Protein AF-A0A0S8IQ52-F1 (afdb_monomer_lite)

Secondary structure (DSSP, 8-state):
--HHHHIIIIIIIIIIS----HHHHHHHHHHHHHHTT--TT-----TT-TT-HHHHHHHHTT-

Radius of gyration: 14.24 Å; chains: 1; bounding box: 25×23×42 Å

Structure (mmCIF, N/CA/C/O backbone):
data_AF-A0A0S8IQ52-F1
#
_entry.id   AF-A0A0S8IQ52-F1
#
loop_
_atom_site.group_PDB
_atom_site.id
_atom_site.type_symbol
_atom_site.label_atom_id
_atom_site.label_alt_id
_atom_site.label_comp_id
_atom_site.label_asym_id
_atom_site.label_entity_id
_atom_site.label_seq_id
_atom_site.pdbx_PDB_ins_code
_atom_site.Cartn_x
_atom_site.Cartn_y
_atom_site.Cartn_z
_atom_site.occupancy
_atom_site.B_iso_or_equiv
_atom_site.auth_seq_id
_atom_site.auth_comp_id
_atom_site.auth_asym_id
_atom_site.auth_atom_id
_atom_site.pdbx_PDB_model_num
ATOM 1 N N . MET A 1 1 ? -1.391 -13.717 -29.984 1.00 58.62 1 MET A N 1
ATOM 2 C CA . MET A 1 1 ? -0.592 -12.520 -29.668 1.00 58.62 1 MET A CA 1
ATOM 3 C C . MET A 1 1 ? -0.938 -12.167 -28.237 1.00 58.62 1 MET A C 1
ATOM 5 O O . MET A 1 1 ? -2.036 -11.680 -27.988 1.00 58.62 1 MET A O 1
ATOM 9 N N . ASP A 1 2 ? -0.070 -12.529 -27.298 1.00 80.12 2 ASP A N 1
ATOM 10 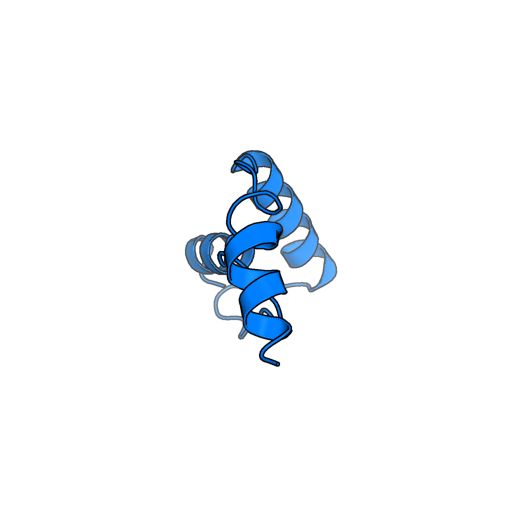C CA . ASP A 1 2 ? -0.341 -12.395 -25.863 1.00 80.12 2 ASP A CA 1
ATOM 11 C C . ASP A 1 2 ? 0.265 -11.083 -25.369 1.00 80.12 2 ASP A C 1
ATOM 13 O O . ASP A 1 2 ? 1.170 -11.072 -24.542 1.00 80.12 2 ASP A O 1
ATOM 17 N N . TRP A 1 3 ? -0.232 -9.969 -25.912 1.00 81.31 3 TRP A N 1
ATOM 18 C CA . TRP A 1 3 ? 0.264 -8.610 -25.652 1.00 81.31 3 TRP A CA 1
ATOM 19 C C . TRP A 1 3 ? 0.422 -8.298 -24.152 1.00 81.31 3 TRP A C 1
ATOM 21 O O . TRP A 1 3 ? 1.285 -7.518 -23.756 1.00 81.31 3 TRP A O 1
ATOM 31 N N . PHE A 1 4 ? -0.398 -8.925 -23.302 1.00 78.44 4 PHE A N 1
ATOM 32 C CA . PHE A 1 4 ? -0.332 -8.766 -21.853 1.00 78.44 4 PHE A CA 1
ATOM 33 C C . PHE A 1 4 ? 0.924 -9.406 -21.248 1.00 78.44 4 PHE A C 1
ATOM 35 O O . PHE A 1 4 ? 1.481 -8.851 -20.308 1.00 78.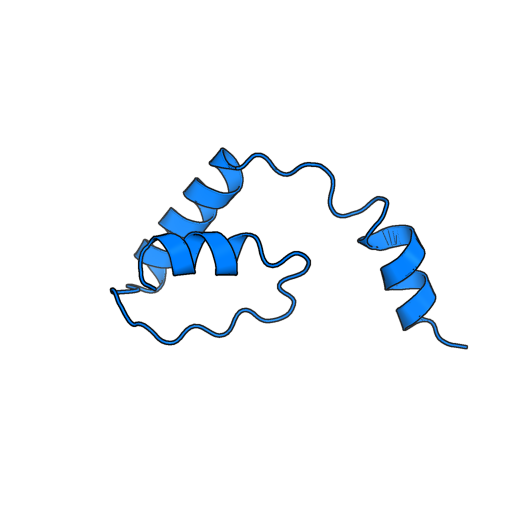44 4 PHE A O 1
ATOM 42 N N . LYS A 1 5 ? 1.402 -10.535 -21.784 1.00 72.44 5 LYS A N 1
ATOM 43 C CA . LYS A 1 5 ? 2.632 -11.186 -21.312 1.00 72.44 5 LYS A CA 1
ATOM 44 C C . LYS A 1 5 ? 3.842 -10.323 -21.637 1.00 72.44 5 LYS A C 1
ATOM 46 O O . LYS A 1 5 ? 4.617 -10.014 -20.747 1.00 72.44 5 LYS A O 1
ATOM 51 N N . GLU A 1 6 ? 3.936 -9.822 -22.867 1.00 72.88 6 GLU A N 1
ATOM 52 C CA . GLU A 1 6 ? 5.027 -8.931 -23.294 1.00 72.88 6 GLU A CA 1
ATOM 53 C C . GLU A 1 6 ? 5.073 -7.633 -22.463 1.00 72.88 6 GLU A C 1
ATOM 55 O O . GLU A 1 6 ? 6.136 -7.211 -22.003 1.00 72.88 6 GLU A O 1
ATOM 60 N N . LEU A 1 7 ? 3.909 -7.032 -22.189 1.00 72.75 7 LEU A N 1
ATOM 61 C CA . LEU A 1 7 ? 3.803 -5.833 -21.355 1.00 72.75 7 LEU A CA 1
ATOM 62 C C . LEU A 1 7 ? 4.264 -6.070 -19.905 1.00 72.75 7 LEU A C 1
ATOM 64 O O . LEU A 1 7 ? 4.911 -5.200 -19.309 1.00 72.75 7 LEU A O 1
ATOM 68 N N . TYR A 1 8 ? 3.893 -7.208 -19.314 1.00 69.75 8 TYR A N 1
ATOM 69 C CA . TYR A 1 8 ? 4.150 -7.481 -17.901 1.00 69.75 8 TYR A CA 1
ATOM 70 C C . TYR A 1 8 ? 5.514 -8.138 -17.642 1.00 69.75 8 TYR A C 1
ATOM 72 O O . TYR A 1 8 ? 6.184 -7.721 -16.696 1.00 69.75 8 TYR A O 1
ATOM 80 N N . ASP A 1 9 ? 5.963 -9.070 -18.484 1.00 66.31 9 ASP A N 1
ATOM 81 C CA . ASP A 1 9 ? 7.187 -9.854 -18.271 1.00 66.31 9 ASP A CA 1
ATOM 82 C C . ASP A 1 9 ? 8.468 -9.046 -18.546 1.00 66.31 9 ASP A C 1
ATOM 84 O O . ASP A 1 9 ? 9.411 -9.096 -17.752 1.00 66.31 9 ASP A O 1
ATOM 88 N N . GLU A 1 10 ? 8.520 -8.264 -19.631 1.00 61.19 10 GLU A N 1
ATOM 89 C CA . GLU A 1 10 ? 9.751 -7.556 -20.022 1.00 61.19 10 GLU A CA 1
ATOM 90 C C . GLU A 1 10 ? 9.776 -6.083 -19.616 1.00 61.19 10 GLU A C 1
ATOM 92 O O . GLU A 1 10 ? 10.795 -5.598 -19.127 1.00 61.19 10 GLU A O 1
ATOM 97 N N . PHE A 1 11 ? 8.674 -5.350 -19.776 1.00 60.19 11 PHE A N 1
ATOM 98 C CA . PHE A 1 11 ? 8.692 -3.901 -19.560 1.00 60.19 11 PHE A CA 1
ATOM 99 C C . PHE A 1 11 ? 8.329 -3.511 -18.122 1.00 60.19 11 PHE A C 1
ATOM 101 O O . PHE A 1 11 ? 9.074 -2.784 -17.461 1.00 60.19 11 PHE A O 1
ATOM 108 N N . ARG A 1 12 ? 7.208 -4.010 -17.581 1.00 62.25 12 ARG A N 1
ATOM 109 C CA . ARG A 1 12 ? 6.768 -3.613 -16.232 1.00 62.25 12 ARG A CA 1
ATOM 110 C C . ARG A 1 12 ? 7.601 -4.220 -15.110 1.00 62.25 12 ARG A C 1
ATOM 112 O O . ARG A 1 12 ? 7.996 -3.473 -14.220 1.00 62.25 12 ARG A O 1
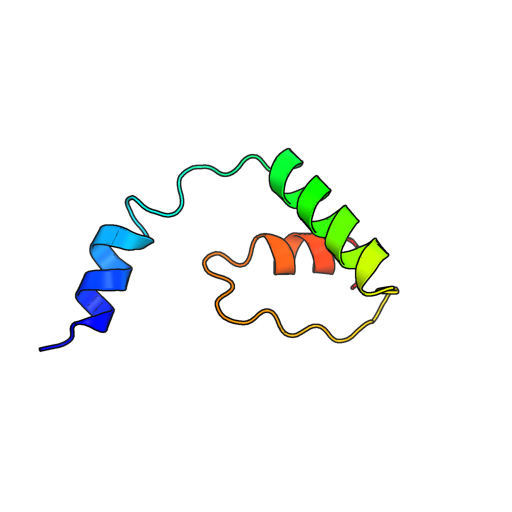ATOM 119 N N . MET A 1 13 ? 7.874 -5.525 -15.133 1.00 59.34 13 MET A N 1
ATOM 120 C CA . MET A 1 13 ? 8.592 -6.186 -14.032 1.00 59.34 13 MET A CA 1
ATOM 121 C C . MET A 1 13 ? 10.092 -5.870 -14.011 1.00 59.34 13 MET A C 1
ATOM 123 O O . MET A 1 13 ? 10.651 -5.668 -12.938 1.00 59.34 13 MET A O 1
ATOM 127 N N . LYS A 1 14 ? 10.742 -5.771 -15.178 1.00 58.91 14 LYS A N 1
ATOM 128 C CA . LYS A 1 14 ? 12.193 -5.520 -15.278 1.00 58.91 14 LYS A CA 1
ATOM 129 C C . LYS A 1 14 ? 12.584 -4.038 -15.273 1.00 58.91 14 LYS A C 1
ATOM 131 O O . LYS A 1 14 ? 13.657 -3.714 -14.773 1.00 58.91 14 LYS A O 1
ATOM 136 N N . HIS A 1 15 ? 11.746 -3.147 -15.814 1.00 59.06 15 HIS A N 1
ATOM 137 C CA . HIS A 1 15 ? 12.097 -1.729 -16.000 1.00 59.06 15 HIS A CA 1
ATOM 138 C C . HIS A 1 15 ? 11.146 -0.734 -15.313 1.00 59.06 15 HIS A C 1
ATOM 140 O O . HIS A 1 15 ? 11.536 0.410 -15.088 1.00 59.06 15 HIS A O 1
ATOM 146 N N . GLY A 1 16 ? 9.918 -1.138 -14.966 1.00 59.00 16 GLY A N 1
ATOM 147 C CA . GLY A 1 16 ? 8.886 -0.241 -14.424 1.00 59.00 16 GLY A CA 1
ATOM 148 C C . GLY A 1 16 ? 8.865 -0.114 -12.898 1.00 59.00 16 GLY A C 1
ATOM 149 O O . GLY A 1 16 ? 8.554 0.955 -12.377 1.00 59.00 16 GLY A O 1
ATOM 150 N N . PHE A 1 17 ? 9.226 -1.176 -12.173 1.00 59.34 17 PHE A N 1
ATOM 151 C CA . PHE A 1 17 ? 9.305 -1.187 -10.707 1.00 59.34 17 PHE A CA 1
ATOM 152 C C . PHE A 1 17 ? 10.762 -1.208 -10.243 1.00 59.34 17 PHE A C 1
ATOM 154 O O . PHE A 1 17 ? 11.214 -2.166 -9.620 1.00 59.34 17 PHE A O 1
ATOM 161 N N . GLY A 1 18 ? 11.517 -0.145 -10.541 1.00 64.44 18 GLY A N 1
ATOM 162 C CA . GLY A 1 18 ? 12.796 0.086 -9.859 1.00 64.44 18 GLY A CA 1
ATOM 163 C C . GLY A 1 18 ? 12.629 0.042 -8.330 1.00 64.44 18 GLY A C 1
ATOM 164 O O . GLY A 1 18 ? 11.507 0.063 -7.824 1.00 64.44 18 GLY A O 1
ATOM 165 N N . ALA A 1 19 ? 13.728 -0.012 -7.573 1.00 72.38 19 ALA A N 1
ATOM 166 C CA . ALA A 1 19 ? 13.670 -0.063 -6.110 1.00 72.38 19 ALA A CA 1
ATOM 167 C C . ALA A 1 19 ? 13.017 1.213 -5.535 1.00 72.38 19 ALA A C 1
ATOM 169 O O . ALA A 1 19 ? 13.686 2.217 -5.291 1.00 72.38 19 ALA A O 1
ATOM 170 N N . ILE A 1 20 ? 11.693 1.193 -5.355 1.00 85.81 20 ILE A N 1
ATOM 171 C CA . ILE A 1 20 ? 10.945 2.262 -4.696 1.00 85.81 20 ILE A CA 1
ATOM 172 C C . ILE A 1 20 ? 11.359 2.246 -3.221 1.00 85.81 20 ILE A C 1
ATOM 174 O O . ILE A 1 20 ? 11.179 1.217 -2.569 1.00 85.81 20 ILE A O 1
ATOM 178 N N . PRO A 1 21 ? 11.886 3.356 -2.671 1.00 90.44 21 PRO A N 1
ATOM 179 C CA . PRO A 1 21 ? 12.282 3.396 -1.271 1.00 90.44 21 PRO A CA 1
ATOM 180 C C . PRO A 1 21 ? 11.097 3.128 -0.345 1.00 90.44 21 PRO A C 1
ATOM 182 O O . PRO A 1 21 ? 9.999 3.656 -0.555 1.00 90.44 21 PRO A O 1
ATOM 185 N N . GLU A 1 22 ? 11.330 2.375 0.727 1.00 92.06 22 GLU A N 1
ATOM 186 C CA . GLU A 1 22 ? 10.305 2.075 1.732 1.00 92.06 22 GLU A CA 1
ATOM 187 C C . GLU A 1 22 ? 9.697 3.356 2.319 1.00 92.06 22 GLU A C 1
ATOM 189 O O . GLU A 1 22 ? 8.486 3.438 2.503 1.00 92.06 22 GLU A O 1
ATOM 194 N N . GLN A 1 23 ? 10.501 4.411 2.494 1.00 96.25 23 GLN A N 1
ATOM 195 C CA . GLN A 1 23 ? 10.047 5.706 3.014 1.00 96.25 23 GLN A CA 1
ATOM 196 C C . GLN A 1 23 ? 9.041 6.397 2.087 1.00 96.25 23 GLN A C 1
ATOM 198 O O . GLN A 1 23 ? 8.157 7.107 2.563 1.00 96.25 23 GLN A O 1
ATOM 203 N N . ARG A 1 24 ? 9.158 6.208 0.766 1.00 96.12 24 ARG A N 1
ATOM 204 C CA . ARG A 1 24 ? 8.161 6.724 -0.181 1.00 96.12 24 ARG A CA 1
ATOM 205 C C . ARG A 1 24 ? 6.846 5.966 -0.015 1.00 96.12 24 ARG A C 1
ATOM 207 O O . ARG A 1 24 ? 5.800 6.599 0.037 1.00 96.12 24 ARG A O 1
ATOM 214 N N . THR A 1 25 ? 6.907 4.640 0.110 1.00 96.06 25 THR A N 1
ATOM 215 C CA . THR A 1 25 ? 5.717 3.812 0.349 1.00 96.06 25 THR A CA 1
ATOM 216 C C . THR A 1 25 ? 5.029 4.188 1.656 1.00 96.06 25 THR A C 1
ATOM 218 O O . THR A 1 25 ? 3.822 4.394 1.642 1.00 96.06 25 THR A O 1
ATOM 221 N N . ALA A 1 26 ? 5.782 4.370 2.744 1.00 98.00 26 ALA A N 1
ATOM 222 C CA . ALA A 1 26 ? 5.230 4.786 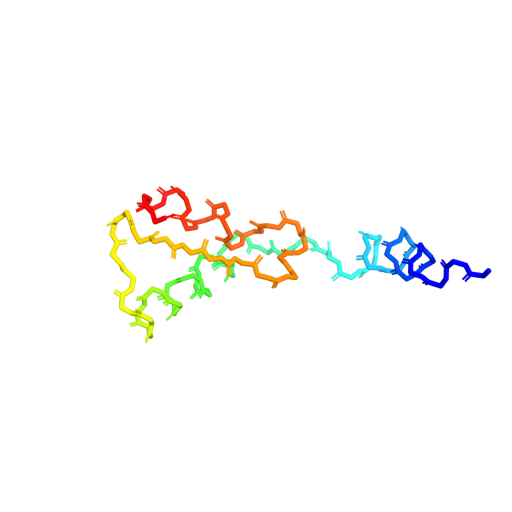4.031 1.00 98.00 26 ALA A CA 1
ATOM 223 C C . ALA A 1 26 ? 4.462 6.113 3.928 1.00 98.00 26 ALA A C 1
ATOM 225 O O . ALA A 1 26 ? 3.304 6.162 4.321 1.00 98.00 26 ALA A O 1
ATOM 226 N N . ARG A 1 27 ? 5.052 7.147 3.305 1.00 98.50 27 ARG A N 1
ATOM 227 C CA . ARG A 1 27 ? 4.394 8.457 3.116 1.00 98.50 27 ARG A CA 1
ATOM 228 C C . ARG A 1 27 ? 3.127 8.379 2.269 1.00 98.50 27 ARG A C 1
ATOM 230 O O . ARG A 1 27 ? 2.156 9.073 2.539 1.00 98.50 27 ARG A O 1
ATOM 237 N N . GLU A 1 28 ? 3.147 7.568 1.215 1.00 98.00 28 GLU A N 1
ATOM 238 C CA . GLU A 1 28 ? 1.969 7.373 0.368 1.00 98.00 28 GLU A CA 1
ATOM 239 C C . GLU A 1 28 ? 0.862 6.624 1.123 1.00 98.00 28 GLU A C 1
ATOM 241 O O . GLU A 1 28 ? -0.304 6.970 0.974 1.00 98.00 28 GLU A O 1
ATOM 246 N N . VAL A 1 29 ? 1.209 5.645 1.967 1.00 98.38 29 VAL A N 1
ATOM 247 C CA . VAL A 1 29 ? 0.232 4.982 2.841 1.00 98.38 29 VAL A CA 1
ATOM 248 C C . VAL A 1 29 ? -0.286 5.923 3.927 1.00 98.38 29 VAL A C 1
ATOM 250 O O . VAL A 1 29 ? -1.482 5.897 4.185 1.00 98.38 29 VAL A O 1
ATOM 253 N N . ASP A 1 30 ? 0.552 6.783 4.516 1.00 98.62 30 ASP A N 1
ATOM 254 C CA . ASP A 1 30 ? 0.107 7.805 5.479 1.00 98.62 30 ASP A CA 1
ATOM 255 C C . ASP A 1 30 ? -0.999 8.677 4.870 1.00 98.62 30 ASP A C 1
ATOM 257 O O . ASP A 1 30 ? -2.069 8.816 5.459 1.00 98.62 30 ASP A O 1
ATOM 261 N N . PHE A 1 31 ? -0.776 9.166 3.646 1.00 98.75 31 PHE A N 1
ATOM 262 C CA . PHE A 1 31 ? -1.767 9.935 2.895 1.00 98.75 31 PHE A CA 1
ATOM 263 C C . PHE A 1 31 ? -3.064 9.146 2.660 1.00 98.75 31 PHE A C 1
ATOM 265 O O . PHE A 1 31 ? -4.151 9.665 2.887 1.00 98.75 31 PHE A O 1
ATOM 272 N N . LEU A 1 32 ? -2.976 7.877 2.243 1.00 98.19 32 LEU A N 1
ATOM 273 C CA . LEU A 1 32 ? -4.167 7.046 2.022 1.00 98.19 32 LEU A CA 1
ATOM 274 C C . LEU A 1 32 ? -4.956 6.795 3.312 1.00 98.19 32 LEU A C 1
ATOM 276 O O . LEU A 1 32 ? -6.184 6.789 3.281 1.00 98.19 32 LEU A O 1
ATOM 280 N N . VAL A 1 33 ? -4.267 6.573 4.433 1.00 98.44 33 VAL A N 1
ATOM 281 C CA . VAL A 1 33 ? -4.903 6.360 5.739 1.00 98.44 33 VAL A CA 1
ATOM 282 C C . VAL A 1 33 ? -5.650 7.612 6.188 1.00 98.44 33 VAL A C 1
ATOM 284 O O . VAL A 1 33 ? -6.781 7.494 6.655 1.00 98.44 33 VAL A O 1
ATOM 287 N N . GLU A 1 34 ? -5.048 8.789 6.011 1.00 98.50 34 GLU A N 1
ATOM 288 C CA . GLU A 1 34 ? -5.662 10.074 6.347 1.00 98.50 34 GLU A CA 1
ATOM 289 C C . GLU A 1 34 ? -6.887 10.363 5.468 1.00 98.50 34 GLU A C 1
ATOM 291 O O . GLU A 1 34 ? -7.997 10.506 5.981 1.00 98.50 34 GLU A O 1
ATOM 296 N N . GLU A 1 35 ? -6.717 10.368 4.146 1.00 98.56 35 GLU A N 1
ATOM 297 C CA . GLU A 1 35 ? -7.762 10.789 3.202 1.00 98.56 35 GLU A CA 1
ATOM 298 C C . GLU A 1 35 ? -8.954 9.828 3.139 1.00 98.56 35 GLU A C 1
ATOM 300 O O . GLU A 1 35 ? -10.090 10.241 2.904 1.00 98.56 35 GLU A O 1
ATOM 305 N N . LEU A 1 36 ? -8.713 8.531 3.344 1.00 97.88 36 LEU A N 1
ATOM 306 C CA . LEU A 1 36 ? -9.767 7.514 3.344 1.00 97.88 36 LEU A CA 1
ATOM 307 C C . LEU A 1 36 ? -10.263 7.186 4.758 1.00 97.88 36 LEU A C 1
ATOM 309 O O . LEU A 1 36 ? -11.107 6.301 4.914 1.00 97.88 36 LEU A O 1
ATOM 313 N N . ALA A 1 37 ? -9.742 7.878 5.778 1.00 98.00 37 ALA A N 1
ATOM 314 C CA . ALA A 1 37 ? -10.034 7.657 7.191 1.00 98.00 37 ALA A CA 1
ATOM 315 C C . ALA A 1 37 ? -9.919 6.177 7.612 1.00 98.00 37 ALA A C 1
ATOM 317 O O . ALA A 1 37 ? -10.727 5.67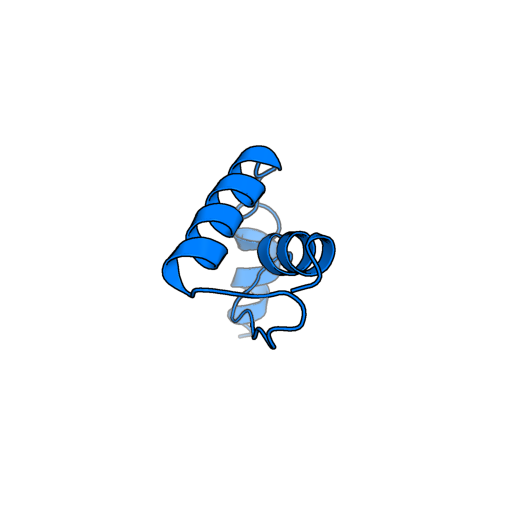7 8.403 1.00 98.00 37 ALA A O 1
ATOM 318 N N . LEU A 1 38 ? -8.919 5.462 7.082 1.00 98.31 38 LEU A N 1
ATOM 319 C CA . LEU A 1 38 ? -8.738 4.034 7.344 1.00 98.31 38 LEU A CA 1
ATOM 320 C C . LEU A 1 38 ? -8.414 3.801 8.819 1.00 98.31 38 LEU A C 1
ATOM 322 O O . LEU A 1 38 ? -7.571 4.470 9.410 1.00 98.31 38 LEU A O 1
ATOM 326 N N . GLN A 1 39 ? -9.085 2.814 9.396 1.00 98.00 39 GLN A N 1
ATOM 327 C CA . GLN A 1 39 ? -8.883 2.369 10.771 1.00 98.00 39 GLN A CA 1
ATOM 328 C C . GLN A 1 39 ? -8.305 0.953 10.785 1.00 98.00 39 GLN A C 1
ATOM 330 O O . GLN A 1 39 ? -8.384 0.229 9.786 1.00 98.00 39 GLN A O 1
ATOM 335 N N . GLU A 1 40 ? -7.791 0.526 11.936 1.00 97.38 40 GLU A N 1
ATOM 336 C CA . GLU A 1 40 ? -7.456 -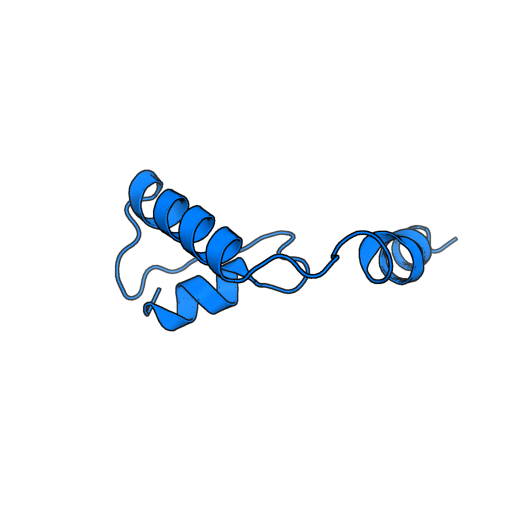0.881 12.163 1.00 97.38 40 GLU A CA 1
ATOM 337 C C . GLU A 1 40 ? -8.649 -1.777 11.768 1.00 97.38 40 GLU A C 1
ATOM 339 O O . GLU A 1 40 ? -9.802 -1.485 12.099 1.00 97.38 40 GLU A O 1
ATOM 344 N N . ARG A 1 41 ? -8.374 -2.874 11.054 1.00 96.81 41 ARG A N 1
ATOM 345 C CA . ARG A 1 41 ? -9.343 -3.848 10.516 1.00 96.81 41 ARG A CA 1
ATOM 346 C C . ARG A 1 41 ? -10.219 -3.348 9.362 1.00 96.81 41 ARG A C 1
ATOM 348 O O . ARG A 1 41 ? -11.200 -4.023 9.024 1.00 96.81 41 ARG A O 1
ATOM 355 N N . SER A 1 42 ? -9.904 -2.207 8.749 1.00 97.62 42 SER A N 1
ATOM 356 C CA . SER A 1 42 ? -10.595 -1.781 7.523 1.00 97.62 42 SER A CA 1
ATOM 357 C C . SER A 1 42 ? -10.379 -2.802 6.410 1.00 97.62 42 SER A C 1
ATOM 359 O O . SER A 1 42 ? -9.285 -3.297 6.212 1.00 97.62 42 SER A O 1
ATOM 361 N N . LYS A 1 43 ? -11.412 -3.116 5.626 1.00 97.00 43 LYS A N 1
ATOM 362 C CA . LYS A 1 43 ? -11.245 -4.029 4.486 1.00 97.00 43 LYS A CA 1
ATOM 363 C C . LYS A 1 43 ? -10.851 -3.231 3.250 1.00 97.00 43 LYS A C 1
ATOM 365 O O . LYS A 1 43 ? -11.680 -2.497 2.719 1.00 97.00 43 LYS A O 1
ATOM 370 N N . VAL A 1 44 ? -9.614 -3.400 2.789 1.00 96.88 44 VAL A N 1
ATOM 371 C CA . VAL A 1 44 ? -9.067 -2.685 1.627 1.00 96.88 44 VAL A CA 1
ATOM 372 C C . VAL A 1 44 ? -8.891 -3.631 0.439 1.00 96.88 44 VAL A C 1
ATOM 374 O O . VAL A 1 44 ? -8.429 -4.761 0.589 1.00 96.88 44 VAL A O 1
ATOM 377 N N . LEU A 1 45 ? -9.257 -3.158 -0.754 1.00 96.88 45 LEU A N 1
ATOM 378 C CA . LEU A 1 45 ? -8.980 -3.819 -2.028 1.00 96.88 45 LEU A CA 1
ATOM 379 C C . LEU A 1 45 ? -8.015 -2.951 -2.844 1.00 96.88 45 LEU A C 1
ATOM 381 O O . LEU A 1 45 ? -8.402 -1.897 -3.341 1.00 96.88 45 LEU A O 1
ATOM 385 N N . ASP A 1 46 ? -6.775 -3.411 -2.996 1.00 95.69 46 ASP A N 1
ATOM 386 C CA . ASP A 1 46 ? -5.738 -2.748 -3.798 1.00 95.69 46 ASP A CA 1
ATOM 387 C C . ASP A 1 46 ? -5.745 -3.303 -5.232 1.00 95.69 46 ASP A C 1
ATOM 389 O O . ASP A 1 46 ? -5.263 -4.408 -5.509 1.00 95.69 46 ASP A O 1
ATOM 393 N N . LEU A 1 47 ? -6.364 -2.560 -6.152 1.00 94.94 47 LEU A N 1
ATOM 394 C CA . LEU A 1 47 ? -6.459 -2.934 -7.562 1.00 94.94 47 LEU A CA 1
ATOM 395 C C . LEU A 1 47 ? -5.239 -2.443 -8.339 1.00 94.94 47 LEU A C 1
ATOM 397 O O . LEU A 1 47 ? -4.832 -1.293 -8.226 1.00 94.94 47 LEU A O 1
ATOM 401 N N . PHE A 1 48 ? -4.711 -3.310 -9.208 1.00 86.94 48 PHE A N 1
ATOM 402 C CA . PHE A 1 48 ? -3.479 -3.056 -9.967 1.00 86.94 48 PHE A CA 1
ATOM 403 C C . PHE A 1 48 ? -2.245 -2.837 -9.074 1.00 86.94 48 PHE A C 1
ATOM 405 O O . PHE A 1 48 ? -1.319 -2.122 -9.455 1.00 86.94 48 PHE A O 1
ATOM 412 N N . CYS A 1 49 ? -2.208 -3.522 -7.929 1.00 89.69 49 CYS A N 1
ATOM 413 C CA . CYS A 1 49 ? -1.228 -3.356 -6.851 1.00 89.69 49 CYS A CA 1
ATOM 414 C C . CYS A 1 49 ? 0.245 -3.608 -7.232 1.00 89.69 49 CYS A C 1
ATOM 416 O O . CYS A 1 49 ? 1.157 -3.308 -6.457 1.00 89.69 49 CYS A O 1
ATOM 418 N N . GLY A 1 50 ? 0.516 -4.162 -8.418 1.00 86.69 50 GLY A N 1
ATOM 419 C CA . GLY A 1 50 ? 1.869 -4.480 -8.870 1.00 86.69 50 GLY A CA 1
ATOM 420 C C . GLY A 1 50 ? 2.549 -5.456 -7.911 1.00 86.69 50 GLY A C 1
ATOM 421 O O . GLY A 1 50 ? 2.086 -6.577 -7.738 1.00 86.69 50 GLY A O 1
ATOM 422 N N . THR A 1 51 ? 3.638 -5.023 -7.274 1.00 86.25 51 THR A N 1
ATOM 423 C CA . THR A 1 51 ? 4.347 -5.811 -6.251 1.00 86.25 51 THR A CA 1
ATOM 424 C C . THR A 1 51 ? 3.656 -5.816 -4.881 1.00 86.25 51 THR A C 1
ATOM 426 O O . THR A 1 51 ? 4.122 -6.491 -3.969 1.00 86.25 51 THR A O 1
ATOM 429 N N . GLY A 1 52 ? 2.562 -5.066 -4.710 1.00 92.50 52 GLY A N 1
ATOM 430 C CA . GLY A 1 52 ? 1.771 -5.030 -3.478 1.00 92.50 52 GLY A CA 1
ATOM 431 C C . GLY A 1 52 ? 2.366 -4.172 -2.360 1.00 92.50 52 GLY A C 1
ATOM 432 O O . GLY A 1 52 ? 2.018 -4.365 -1.198 1.00 92.50 52 GLY A O 1
ATOM 433 N N . ARG A 1 53 ? 3.268 -3.231 -2.673 1.00 93.94 53 ARG A N 1
ATOM 434 C CA . ARG A 1 53 ? 3.985 -2.438 -1.653 1.00 93.94 53 ARG A CA 1
ATOM 435 C C . ARG A 1 53 ? 3.060 -1.667 -0.704 1.00 93.94 53 ARG A C 1
ATOM 437 O O . ARG A 1 53 ? 3.365 -1.580 0.481 1.00 93.94 53 ARG A O 1
ATOM 444 N N . HIS A 1 54 ? 1.937 -1.140 -1.198 1.00 96.38 54 HIS A N 1
ATOM 445 C CA . HIS A 1 54 ? 0.951 -0.444 -0.365 1.00 96.38 54 HIS A CA 1
ATOM 446 C C . HIS A 1 54 ? 0.150 -1.429 0.482 1.00 96.38 54 HIS A C 1
ATOM 448 O O . HIS A 1 54 ? 0.082 -1.238 1.690 1.00 96.38 54 HIS A O 1
ATOM 454 N N . CYS A 1 55 ? -0.354 -2.519 -0.110 1.00 97.06 55 CYS A N 1
ATOM 455 C CA . CYS A 1 55 ? -0.979 -3.630 0.619 1.00 97.06 55 CYS A CA 1
ATOM 456 C C . CYS A 1 55 ? -0.144 -4.123 1.807 1.00 97.06 55 CYS A C 1
ATOM 458 O O . CYS A 1 55 ? -0.659 -4.268 2.911 1.00 97.06 55 CYS A O 1
ATOM 460 N N . VAL A 1 56 ? 1.149 -4.382 1.595 1.00 96.62 56 VAL A N 1
ATOM 461 C CA . VAL A 1 56 ? 2.041 -4.882 2.652 1.00 96.62 56 VAL A CA 1
ATOM 462 C C . VAL A 1 56 ? 2.213 -3.851 3.767 1.00 96.62 56 VAL A C 1
ATOM 464 O O . VAL A 1 56 ? 2.200 -4.209 4.942 1.00 96.62 56 VAL A O 1
ATOM 467 N N . GLU A 1 57 ? 2.375 -2.578 3.417 1.00 97.81 57 GLU A N 1
ATOM 468 C CA . GLU A 1 57 ? 2.531 -1.501 4.395 1.00 97.81 57 GLU A CA 1
ATOM 469 C C . GLU A 1 57 ? 1.232 -1.221 5.174 1.00 97.81 57 GLU A C 1
ATOM 471 O O . GLU A 1 57 ? 1.291 -1.006 6.381 1.00 97.81 57 GLU A O 1
ATOM 476 N N . LEU A 1 58 ? 0.062 -1.312 4.532 1.00 98.25 58 LEU A N 1
ATOM 477 C CA . LEU A 1 58 ? -1.249 -1.253 5.195 1.00 98.25 58 LEU A CA 1
ATOM 478 C C . LEU A 1 58 ? -1.431 -2.420 6.180 1.00 98.25 58 LEU A C 1
ATOM 480 O O . LEU A 1 58 ? -1.738 -2.193 7.351 1.00 98.25 58 LEU A O 1
ATOM 484 N N . ALA A 1 59 ? -1.112 -3.646 5.755 1.00 97.62 59 ALA A N 1
ATOM 485 C CA . ALA A 1 59 ? -1.231 -4.835 6.596 1.00 97.62 59 ALA A CA 1
ATOM 486 C C . ALA A 1 59 ? -0.335 -4.771 7.846 1.00 97.62 59 ALA A C 1
ATOM 488 O O . ALA A 1 59 ? -0.748 -5.188 8.930 1.00 97.62 59 ALA A O 1
ATOM 489 N N . LYS A 1 60 ? 0.878 -4.200 7.741 1.00 97.44 60 LYS A N 1
ATOM 490 C CA . LYS A 1 60 ? 1.763 -3.955 8.902 1.00 97.44 60 LYS A CA 1
ATOM 491 C C . LYS A 1 60 ? 1.134 -3.027 9.947 1.00 97.44 60 LYS A C 1
ATOM 493 O O . LYS A 1 60 ? 1.504 -3.103 11.115 1.00 97.44 60 LYS A O 1
ATOM 498 N N . ARG A 1 61 ? 0.201 -2.165 9.536 1.00 97.31 61 ARG A N 1
ATOM 499 C CA . ARG A 1 61 ? -0.535 -1.225 10.397 1.00 97.31 61 ARG A CA 1
ATOM 500 C C . ARG A 1 61 ? -1.851 -1.810 10.921 1.00 97.31 61 ARG A C 1
ATOM 502 O O . ARG A 1 61 ? -2.605 -1.104 11.580 1.00 97.31 61 ARG A O 1
ATOM 509 N N . GLY A 1 62 ? -2.128 -3.085 10.635 1.00 97.75 62 GLY A N 1
ATOM 510 C CA . GLY A 1 62 ? -3.368 -3.753 11.026 1.00 97.75 62 GLY A CA 1
ATOM 511 C C . GLY A 1 62 ? -4.583 -3.318 10.208 1.00 97.75 62 GLY A C 1
ATOM 512 O O . GLY A 1 62 ? -5.707 -3.537 10.655 1.00 97.75 62 GLY A O 1
ATOM 513 N N . ILE A 1 63 ? -4.362 -2.694 9.047 1.00 97.75 63 ILE A N 1
ATOM 514 C CA . ILE A 1 63 ? -5.396 -2.311 8.082 1.00 97.75 63 ILE A CA 1
ATOM 515 C C . ILE A 1 63 ? -5.536 -3.437 7.062 1.00 97.75 63 ILE A C 1
ATOM 517 O O . ILE A 1 63 ? -4.519 -3.796 6.427 1.00 97.75 63 ILE A O 1
#

Foldseek 3Di:
DPVVCVCVVPDCPPPVCDPDDLVVLLVVLVVVCVVVVDDQPDDDDDPPCNVVSNVVNVVVVND

Sequence (63 aa):
MDWFKELYDEFRMKHGFGAIPEQRTAREVDFLVEELALQERSKVLDLFCGTGRHCVELAKRGI

pLDDT: mean 87.06, std 14.31, range [58.62, 98.75]